Protein AF-A0A9D6JH44-F1 (afdb_monomer_lite)

Structure (mmCIF, N/CA/C/O backbone):
data_AF-A0A9D6JH44-F1
#
_entry.id   AF-A0A9D6JH44-F1
#
loop_
_atom_site.group_PDB
_atom_site.id
_atom_site.type_symbol
_atom_site.label_atom_id
_atom_site.label_alt_id
_atom_site.label_comp_id
_atom_site.label_asym_id
_atom_site.label_entity_id
_atom_site.label_seq_id
_atom_site.pdbx_PDB_ins_code
_atom_site.Cartn_x
_atom_site.Cartn_y
_atom_site.Cartn_z
_atom_site.occupancy
_atom_site.B_iso_or_equiv
_atom_site.auth_seq_id
_atom_site.auth_comp_id
_atom_site.auth_asym_id
_atom_site.auth_atom_id
_atom_site.pdbx_PDB_model_num
ATOM 1 N N . MET A 1 1 ? 51.627 12.107 -24.593 1.00 52.84 1 MET A N 1
ATOM 2 C CA . MET A 1 1 ? 51.454 10.660 -24.334 1.00 52.84 1 MET A CA 1
ATOM 3 C C . MET A 1 1 ? 50.067 10.432 -23.731 1.00 52.84 1 MET A C 1
ATOM 5 O O . MET A 1 1 ? 49.855 10.839 -22.597 1.00 52.84 1 MET A O 1
ATOM 9 N N . PRO A 1 2 ? 49.105 9.869 -24.483 1.00 60.72 2 PRO A N 1
ATOM 10 C CA . PRO A 1 2 ? 47.686 9.809 -24.094 1.00 60.72 2 PRO A CA 1
ATOM 11 C C . PRO A 1 2 ? 47.364 8.861 -22.922 1.00 60.72 2 PRO A C 1
ATOM 13 O O . PRO A 1 2 ? 46.242 8.860 -22.435 1.00 60.72 2 PRO A O 1
ATOM 16 N N . TRP A 1 3 ? 48.332 8.079 -22.437 1.00 60.78 3 TRP A N 1
ATOM 17 C CA . TRP A 1 3 ? 48.147 7.116 -21.345 1.00 60.78 3 TRP A CA 1
ATOM 18 C C . TRP A 1 3 ? 48.303 7.716 -19.934 1.00 60.78 3 TRP A C 1
ATOM 20 O O . TRP A 1 3 ? 47.929 7.073 -18.958 1.00 60.78 3 TRP A O 1
ATOM 30 N N . ALA A 1 4 ? 48.801 8.951 -19.801 1.00 68.25 4 ALA A N 1
ATOM 31 C CA . ALA A 1 4 ? 49.035 9.582 -18.496 1.00 68.25 4 ALA A CA 1
ATOM 32 C C . ALA A 1 4 ? 47.740 9.935 -17.730 1.00 68.25 4 ALA A C 1
ATOM 34 O O . ALA A 1 4 ? 47.765 10.079 -16.512 1.00 68.25 4 ALA A O 1
ATOM 35 N N . SER A 1 5 ? 46.602 10.045 -18.424 1.00 74.12 5 SER A N 1
ATOM 36 C CA . SER A 1 5 ? 45.285 10.324 -17.830 1.00 74.12 5 SER A CA 1
ATOM 37 C C . SER A 1 5 ? 44.467 9.067 -17.507 1.00 74.12 5 SER A C 1
ATOM 39 O O . SER A 1 5 ? 43.440 9.170 -16.840 1.00 74.12 5 SER A O 1
ATOM 41 N N . ALA A 1 6 ? 44.933 7.876 -17.904 1.00 74.62 6 ALA A N 1
ATOM 42 C CA . ALA A 1 6 ? 44.291 6.594 -17.601 1.00 74.62 6 ALA A CA 1
ATOM 43 C C . ALA A 1 6 ? 43.948 6.379 -16.107 1.00 74.62 6 ALA A C 1
ATOM 45 O O . ALA A 1 6 ? 42.815 5.982 -15.827 1.00 74.62 6 ALA A O 1
ATOM 46 N N . PRO A 1 7 ? 44.832 6.679 -15.127 1.00 81.88 7 PRO A N 1
ATOM 47 C CA . PRO A 1 7 ? 44.489 6.493 -13.715 1.00 81.88 7 PRO A CA 1
ATOM 48 C C . PRO A 1 7 ? 43.363 7.427 -13.246 1.00 81.88 7 PRO A C 1
ATOM 50 O O . PRO A 1 7 ? 42.557 7.029 -12.408 1.00 81.88 7 PRO A O 1
ATOM 53 N N . LEU A 1 8 ? 43.251 8.632 -13.817 1.00 83.00 8 LEU A N 1
ATOM 54 C CA . LEU A 1 8 ? 42.203 9.593 -13.463 1.00 83.00 8 LEU A CA 1
ATOM 55 C C . LEU A 1 8 ? 40.811 9.082 -13.871 1.00 83.00 8 LEU A C 1
ATOM 57 O O . LEU A 1 8 ? 39.862 9.189 -13.096 1.00 83.00 8 LEU A O 1
ATOM 61 N N . TYR A 1 9 ? 40.697 8.470 -15.056 1.00 86.19 9 TYR A N 1
ATOM 62 C CA . TYR A 1 9 ? 39.441 7.877 -15.529 1.00 86.19 9 TYR A CA 1
ATOM 63 C C . TYR A 1 9 ? 39.009 6.675 -14.683 1.00 86.19 9 TYR A C 1
ATOM 65 O O . TYR A 1 9 ? 37.829 6.555 -14.353 1.00 86.19 9 TYR A O 1
ATOM 73 N N . CYS A 1 10 ? 39.951 5.822 -14.268 1.00 87.44 10 CYS A N 1
ATOM 74 C CA . CYS A 1 10 ? 39.657 4.696 -13.378 1.00 87.44 10 CYS A CA 1
ATOM 75 C C . CYS A 1 10 ? 39.151 5.165 -12.006 1.00 87.44 10 CYS A C 1
ATOM 77 O O . CYS A 1 10 ? 38.191 4.601 -11.483 1.00 87.44 10 CYS A O 1
ATOM 79 N N . ILE A 1 11 ? 39.749 6.223 -11.447 1.00 89.56 11 ILE A N 1
ATOM 80 C CA . ILE A 1 11 ? 39.313 6.809 -10.171 1.00 89.56 11 ILE A CA 1
ATOM 81 C C . ILE A 1 11 ? 37.912 7.418 -10.304 1.00 89.56 11 ILE A C 1
ATOM 83 O O . ILE A 1 11 ? 37.064 7.182 -9.446 1.00 89.56 11 ILE A O 1
ATOM 87 N N . ALA A 1 12 ? 37.632 8.150 -11.386 1.00 88.19 12 ALA A N 1
ATOM 88 C CA . ALA A 1 12 ? 36.308 8.725 -11.627 1.00 88.19 12 ALA A CA 1
ATOM 89 C C . ALA A 1 12 ? 35.218 7.644 -11.786 1.00 88.19 12 ALA A C 1
ATOM 91 O O . ALA A 1 12 ? 34.116 7.779 -11.249 1.00 88.19 12 ALA A O 1
ATOM 92 N N . LEU A 1 13 ? 35.526 6.539 -12.471 1.00 88.25 13 LEU A N 1
ATOM 93 C CA . LEU A 1 13 ? 34.599 5.417 -12.644 1.00 88.25 13 LEU A CA 1
ATOM 94 C C . LEU A 1 13 ? 34.365 4.663 -11.321 1.00 88.25 13 LEU A C 1
ATOM 96 O O . LEU A 1 13 ? 33.228 4.337 -10.977 1.00 88.25 13 LEU A O 1
ATOM 100 N N . ALA A 1 14 ? 35.411 4.462 -10.516 1.00 91.62 14 ALA A N 1
ATOM 101 C CA . ALA A 1 14 ? 35.278 3.893 -9.174 1.00 91.62 14 ALA A CA 1
ATOM 102 C C . ALA A 1 14 ? 34.461 4.804 -8.236 1.00 91.62 14 ALA A C 1
ATOM 104 O O . ALA A 1 14 ? 33.605 4.328 -7.495 1.00 91.62 14 ALA A O 1
ATOM 105 N N . ALA A 1 15 ? 34.667 6.122 -8.298 1.00 91.00 15 ALA A N 1
ATOM 106 C CA . ALA A 1 15 ? 33.929 7.083 -7.481 1.00 91.00 15 ALA A CA 1
ATOM 107 C C . ALA A 1 15 ? 32.437 7.135 -7.849 1.00 91.00 15 ALA A C 1
ATOM 109 O O . ALA A 1 15 ? 31.584 7.134 -6.965 1.00 91.00 15 ALA A O 1
ATOM 110 N N . THR A 1 16 ? 32.110 7.134 -9.145 1.00 87.12 16 THR A N 1
ATOM 111 C CA . THR A 1 16 ? 30.713 7.148 -9.619 1.00 87.12 16 THR A CA 1
ATOM 112 C C . THR A 1 16 ? 29.979 5.844 -9.307 1.00 87.12 16 THR A C 1
ATOM 114 O O . THR A 1 16 ? 28.827 5.887 -8.881 1.00 87.12 16 THR A O 1
ATOM 117 N N . THR A 1 17 ? 30.640 4.689 -9.437 1.00 89.75 17 THR A N 1
ATOM 118 C CA . THR A 1 17 ? 30.056 3.387 -9.056 1.00 89.75 17 THR A CA 1
ATOM 119 C C . THR A 1 17 ? 29.858 3.261 -7.548 1.00 89.75 17 THR A C 1
ATOM 121 O O . THR A 1 17 ? 28.793 2.819 -7.117 1.00 89.75 17 THR A O 1
ATOM 124 N N . LEU A 1 18 ? 30.823 3.709 -6.738 1.00 90.50 18 LEU A N 1
ATOM 125 C CA . LEU A 1 18 ? 30.694 3.722 -5.281 1.00 90.50 18 LEU A CA 1
ATOM 126 C C . LEU A 1 18 ? 29.574 4.666 -4.825 1.00 90.50 18 LEU A C 1
ATOM 128 O O . LEU A 1 18 ? 28.768 4.279 -3.985 1.00 90.50 18 LEU A O 1
ATOM 132 N N . ALA A 1 19 ? 29.478 5.864 -5.411 1.00 86.31 19 ALA A N 1
ATOM 133 C CA . ALA A 1 19 ? 28.399 6.811 -5.131 1.00 86.31 19 ALA A CA 1
ATOM 134 C C . ALA A 1 19 ? 27.021 6.264 -5.544 1.00 86.31 19 ALA A C 1
ATOM 136 O O . ALA A 1 19 ? 26.056 6.389 -4.794 1.00 86.31 19 ALA A O 1
ATOM 137 N N . GLY A 1 20 ? 26.915 5.610 -6.705 1.00 82.50 20 GLY A N 1
ATOM 138 C CA . GLY A 1 20 ? 25.678 4.949 -7.132 1.00 82.50 20 GLY A CA 1
ATOM 139 C C . GLY A 1 20 ? 25.273 3.799 -6.201 1.00 82.50 20 GLY A C 1
ATOM 140 O O . GLY A 1 20 ? 24.099 3.669 -5.845 1.00 82.50 20 GLY A O 1
ATOM 141 N N . TYR A 1 21 ? 26.246 3.000 -5.753 1.00 84.94 21 TYR A N 1
ATOM 142 C CA . TYR A 1 21 ? 26.021 1.912 -4.802 1.00 84.94 21 TYR A CA 1
ATOM 143 C C . TYR A 1 21 ? 25.540 2.434 -3.445 1.00 84.94 21 TYR A C 1
ATOM 145 O O . TYR A 1 21 ? 24.547 1.933 -2.922 1.00 84.94 21 TYR A O 1
ATOM 153 N N . THR A 1 22 ? 26.183 3.466 -2.892 1.00 77.25 22 THR A N 1
ATOM 154 C CA . THR A 1 22 ? 25.782 4.042 -1.601 1.00 77.25 22 THR A CA 1
ATOM 155 C C . THR A 1 22 ? 24.408 4.697 -1.679 1.00 77.25 22 THR A C 1
ATOM 157 O O . THR A 1 22 ? 23.577 4.429 -0.817 1.00 77.25 22 THR A O 1
ATOM 160 N N . LEU A 1 23 ? 24.112 5.473 -2.725 1.00 74.56 23 LEU A N 1
ATOM 161 C CA . LEU A 1 23 ? 22.782 6.068 -2.913 1.00 74.56 23 LEU A CA 1
ATOM 162 C C . LEU A 1 23 ? 21.679 5.002 -2.966 1.00 74.56 23 LEU A C 1
ATOM 164 O O . LEU A 1 23 ? 20.645 5.159 -2.325 1.00 74.56 23 LEU A O 1
ATOM 168 N N . THR A 1 24 ? 21.926 3.888 -3.656 1.00 70.06 24 THR A N 1
ATOM 169 C CA . THR A 1 24 ? 20.965 2.776 -3.747 1.00 70.06 24 THR A CA 1
ATOM 170 C C . THR A 1 24 ? 20.823 2.033 -2.417 1.00 70.06 24 THR A C 1
ATOM 172 O O . THR A 1 24 ? 19.727 1.630 -2.036 1.00 70.06 24 THR A O 1
ATOM 175 N N . PHE A 1 25 ? 21.927 1.849 -1.689 1.00 66.44 25 PHE A N 1
ATOM 176 C CA . PHE A 1 25 ? 21.939 1.105 -0.431 1.00 66.44 25 PHE A CA 1
ATOM 177 C C . PHE A 1 25 ? 21.327 1.897 0.737 1.00 66.44 25 PHE A C 1
ATOM 179 O O . PHE A 1 25 ? 20.713 1.305 1.622 1.00 66.44 25 PHE A O 1
ATOM 186 N N . PHE A 1 26 ? 21.468 3.228 0.743 1.00 59.62 26 PHE A N 1
ATOM 187 C CA . PHE A 1 26 ? 21.006 4.104 1.828 1.00 59.62 26 PHE A CA 1
ATOM 188 C C . PHE A 1 26 ? 19.609 4.712 1.618 1.00 59.62 26 PHE A C 1
ATOM 190 O O . PHE A 1 26 ? 19.124 5.401 2.512 1.00 59.62 26 PHE A O 1
ATOM 197 N N . GLN A 1 27 ? 18.916 4.409 0.513 1.00 61.44 27 GLN A N 1
ATOM 198 C CA . GLN A 1 27 ? 17.519 4.811 0.286 1.00 61.44 27 GLN A CA 1
ATOM 199 C C . GLN A 1 27 ? 16.446 3.717 0.531 1.00 61.44 27 GLN A C 1
ATOM 201 O O . GLN A 1 27 ? 15.494 3.634 -0.245 1.00 61.44 27 GLN A O 1
ATOM 206 N N . PRO A 1 28 ? 16.479 2.876 1.588 1.00 60.81 28 PRO A N 1
ATOM 207 C CA . PRO A 1 28 ? 15.276 2.136 1.957 1.00 60.81 28 PRO A CA 1
ATOM 208 C C . PRO A 1 28 ? 14.190 3.127 2.394 1.00 60.81 28 PRO A C 1
ATOM 210 O O . PRO A 1 28 ? 14.327 3.772 3.429 1.00 60.81 28 PRO A O 1
ATOM 213 N N . ALA A 1 29 ? 13.081 3.225 1.660 1.00 60.91 29 ALA A N 1
ATOM 214 C CA . ALA A 1 29 ? 11.928 4.037 2.082 1.00 60.91 29 ALA A CA 1
ATOM 215 C C . ALA A 1 29 ? 11.379 3.668 3.479 1.00 60.91 29 ALA A C 1
ATOM 217 O O . ALA A 1 29 ? 10.694 4.470 4.100 1.00 60.91 29 ALA A O 1
ATOM 218 N N . SER A 1 30 ? 11.698 2.477 4.000 1.00 57.53 30 SER A N 1
ATOM 219 C CA . SER A 1 30 ? 11.379 2.070 5.374 1.00 57.53 30 SER A CA 1
ATOM 220 C C . SER A 1 30 ? 12.200 2.788 6.452 1.00 57.53 30 SER A C 1
ATOM 222 O O . SER A 1 30 ? 11.865 2.670 7.624 1.00 57.53 30 SER A O 1
ATOM 224 N N . HIS A 1 31 ? 13.291 3.470 6.085 1.00 58.09 31 HIS A N 1
ATOM 225 C CA . HIS A 1 31 ? 14.076 4.325 6.984 1.00 58.09 31 HIS A CA 1
ATOM 226 C C . HIS A 1 31 ? 13.632 5.790 6.945 1.00 58.09 31 HIS A C 1
ATOM 228 O O . HIS A 1 31 ? 14.224 6.617 7.639 1.00 58.09 31 HIS A O 1
ATOM 234 N N . ASP A 1 32 ? 12.618 6.131 6.143 1.00 65.94 32 ASP A N 1
ATOM 235 C CA . ASP A 1 32 ? 12.003 7.447 6.238 1.00 65.94 32 ASP A CA 1
ATOM 236 C C . ASP A 1 32 ? 11.419 7.610 7.646 1.00 65.94 32 ASP A C 1
ATOM 238 O O . ASP A 1 32 ? 10.643 6.780 8.116 1.00 65.94 32 ASP A O 1
ATOM 242 N N . SER A 1 33 ? 11.794 8.692 8.326 1.00 63.97 33 SER A N 1
ATOM 243 C CA . SER A 1 33 ? 11.267 9.040 9.648 1.00 63.97 33 SER A CA 1
ATOM 244 C C . SER A 1 33 ? 9.735 9.111 9.689 1.00 63.97 33 SER A C 1
ATOM 246 O O . SER A 1 33 ? 9.139 8.907 10.746 1.00 63.97 33 SER A O 1
ATOM 248 N N . LEU A 1 34 ? 9.096 9.363 8.541 1.00 76.81 34 LEU A N 1
ATOM 249 C CA . LEU A 1 34 ? 7.643 9.411 8.386 1.00 76.81 34 LEU A CA 1
ATOM 250 C C . LEU A 1 34 ? 7.029 8.055 8.004 1.00 76.81 34 LEU A C 1
ATOM 252 O O . LEU A 1 34 ? 5.822 7.977 7.765 1.00 76.81 34 LEU A O 1
ATOM 256 N N . HIS A 1 35 ? 7.818 6.979 7.931 1.00 82.50 35 HIS A N 1
ATOM 257 C CA . HIS A 1 35 ? 7.310 5.678 7.523 1.00 82.50 35 HIS A CA 1
ATOM 258 C C . HIS A 1 35 ? 6.329 5.108 8.560 1.00 82.50 35 HIS A C 1
ATOM 260 O O . HIS A 1 35 ? 6.622 5.042 9.758 1.00 82.50 35 HIS A O 1
ATOM 266 N N . PHE A 1 36 ? 5.166 4.631 8.102 1.00 84.81 36 PHE A N 1
ATOM 267 C CA . PHE A 1 36 ? 4.099 4.136 8.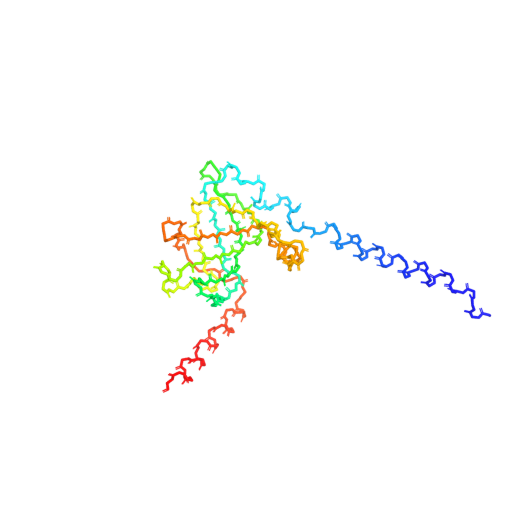990 1.00 84.81 36 PHE A CA 1
ATOM 268 C C . PHE A 1 36 ? 4.534 2.962 9.886 1.00 84.81 36 PHE A C 1
ATOM 270 O O . PHE A 1 36 ? 3.919 2.712 10.924 1.00 84.81 36 PHE A O 1
ATOM 277 N N . SER A 1 37 ? 5.610 2.250 9.523 1.00 83.00 37 SER A N 1
ATOM 278 C CA . SER A 1 37 ? 6.124 1.116 10.302 1.00 83.00 37 SER A CA 1
ATOM 279 C C . SER A 1 37 ? 6.542 1.482 11.727 1.00 83.00 37 SER A C 1
ATOM 281 O O . SER A 1 37 ? 6.547 0.616 12.596 1.00 83.00 37 SER A O 1
ATOM 283 N N . HIS A 1 38 ? 6.883 2.746 11.986 1.00 82.94 38 HIS A N 1
ATOM 284 C CA . HIS A 1 38 ? 7.270 3.207 13.321 1.00 82.94 38 HIS A CA 1
ATOM 285 C C . HIS A 1 38 ? 6.086 3.333 14.291 1.00 82.94 38 HIS A C 1
ATOM 287 O O . HIS A 1 38 ? 6.294 3.457 15.493 1.00 82.94 38 HIS A O 1
ATOM 293 N N . GLN A 1 39 ? 4.850 3.293 13.787 1.00 80.69 39 GLN A N 1
ATOM 294 C CA . GLN A 1 39 ? 3.629 3.506 14.573 1.00 80.69 39 GLN A CA 1
ATOM 295 C C . GLN A 1 39 ? 2.772 2.234 14.710 1.00 80.69 39 GLN A C 1
ATOM 297 O O . GLN A 1 39 ? 1.676 2.290 15.261 1.00 80.69 39 GLN A O 1
ATOM 302 N N . LEU A 1 40 ? 3.255 1.078 14.238 1.00 80.25 40 LEU A N 1
ATOM 303 C CA . LEU A 1 40 ? 2.458 -0.155 14.123 1.00 80.25 40 LEU A CA 1
ATOM 304 C C . LEU A 1 40 ? 1.902 -0.678 15.450 1.00 80.25 40 LEU A C 1
ATOM 306 O O . LEU A 1 40 ? 0.798 -1.211 15.475 1.00 80.25 40 LEU A O 1
ATOM 310 N N . GLU A 1 41 ? 2.650 -0.532 16.543 1.00 76.62 41 GLU A N 1
ATOM 311 C CA . GLU A 1 41 ? 2.250 -1.067 17.853 1.00 76.62 41 GLU A CA 1
ATOM 312 C C . GLU A 1 41 ? 1.150 -0.242 18.532 1.00 76.62 41 GLU A C 1
ATOM 314 O O . GLU A 1 41 ? 0.446 -0.742 19.405 1.00 76.62 41 GLU A O 1
ATOM 319 N N . THR A 1 42 ? 0.994 1.022 18.137 1.00 80.06 42 THR A N 1
ATOM 320 C CA . THR A 1 42 ? 0.099 1.982 18.805 1.00 80.06 42 THR A CA 1
ATOM 321 C C . THR A 1 42 ? -1.033 2.475 17.907 1.00 80.06 42 THR A C 1
ATOM 323 O O . THR A 1 42 ? -1.990 3.074 18.393 1.00 80.06 42 THR A O 1
ATOM 326 N N . ALA A 1 43 ? -0.951 2.225 16.598 1.00 87.00 43 ALA A N 1
ATOM 327 C CA . ALA A 1 43 ? -1.964 2.634 15.642 1.00 87.00 43 ALA A CA 1
ATOM 328 C C . ALA A 1 43 ? -3.120 1.628 15.553 1.00 87.00 43 ALA A C 1
ATOM 330 O O . ALA A 1 43 ? -2.931 0.448 15.251 1.00 87.00 43 ALA A O 1
ATOM 331 N N . ASN A 1 44 ? -4.343 2.130 15.736 1.00 88.81 44 ASN A N 1
ATOM 332 C CA . ASN A 1 44 ? -5.572 1.338 15.628 1.00 88.81 44 ASN A CA 1
ATOM 333 C C . ASN A 1 44 ? -6.213 1.424 14.236 1.00 88.81 44 ASN A C 1
ATOM 335 O O . ASN A 1 44 ? -6.917 0.504 13.833 1.00 88.81 44 ASN A O 1
ATOM 339 N N . TYR A 1 45 ? -6.004 2.535 13.522 1.00 94.69 45 TYR A N 1
ATOM 340 C CA . TYR A 1 45 ? -6.569 2.763 12.192 1.00 94.69 45 TYR A CA 1
ATOM 341 C C . TYR A 1 45 ? -5.516 3.299 11.230 1.00 94.69 45 TYR A C 1
ATOM 343 O O . TYR A 1 45 ? -4.632 4.057 11.628 1.00 94.69 45 TYR A O 1
ATOM 351 N N . TYR A 1 46 ? -5.661 2.953 9.958 1.00 96.44 46 TYR A N 1
ATOM 352 C CA . TYR A 1 46 ? -4.740 3.301 8.885 1.00 96.44 46 TYR A CA 1
ATOM 353 C C . TYR A 1 46 ? -5.533 3.910 7.736 1.00 96.44 46 TYR A C 1
ATOM 355 O O . TYR A 1 46 ? -6.444 3.273 7.210 1.00 96.44 46 TYR A O 1
ATOM 363 N N . ARG A 1 47 ? -5.198 5.139 7.350 1.00 97.19 47 ARG A N 1
ATOM 364 C CA . ARG A 1 47 ? -5.752 5.806 6.174 1.00 97.19 47 ARG A CA 1
ATOM 365 C C . ARG A 1 47 ? -4.875 5.482 4.974 1.00 97.19 47 ARG A C 1
ATOM 367 O O . ARG A 1 47 ? -3.678 5.769 4.977 1.00 97.19 47 ARG A O 1
ATOM 374 N N . LEU A 1 48 ? -5.481 4.880 3.963 1.00 97.56 48 LEU A N 1
ATOM 375 C CA . LEU A 1 48 ? -4.834 4.384 2.761 1.00 97.56 48 LEU A CA 1
ATOM 376 C C . LEU A 1 48 ? -5.403 5.101 1.540 1.00 97.56 48 LEU A C 1
ATOM 378 O O . LEU A 1 48 ? -6.612 5.295 1.467 1.00 97.56 48 LEU A O 1
ATOM 382 N N . VAL A 1 49 ? -4.560 5.427 0.565 1.00 97.88 49 VAL A N 1
ATOM 383 C CA . VAL A 1 49 ? -4.996 5.941 -0.744 1.00 97.88 49 VAL A CA 1
ATOM 384 C C . VAL A 1 49 ? -4.506 5.006 -1.840 1.00 97.88 49 VAL A C 1
ATOM 386 O O . VAL A 1 49 ? -3.296 4.765 -1.939 1.00 97.88 49 VAL A O 1
ATOM 389 N N . ILE A 1 50 ? -5.424 4.473 -2.650 1.00 97.75 50 ILE A N 1
ATOM 390 C CA . ILE A 1 50 ? -5.106 3.528 -3.730 1.00 97.75 50 ILE A CA 1
ATOM 391 C C . ILE A 1 50 ? -4.237 4.202 -4.801 1.00 97.75 50 ILE A C 1
ATOM 393 O O . ILE A 1 50 ? 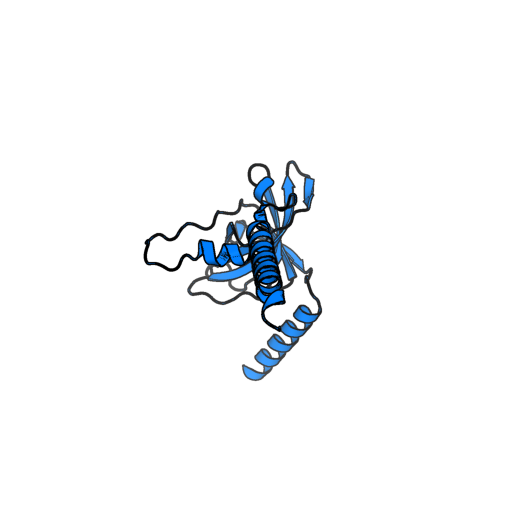-4.605 5.226 -5.375 1.00 97.75 50 ILE A O 1
ATOM 397 N N . GLN A 1 51 ? -3.082 3.596 -5.088 1.00 95.88 51 GLN A N 1
ATOM 398 C CA . GLN A 1 51 ? -2.049 4.135 -5.983 1.00 95.88 51 GLN A CA 1
ATOM 399 C C . GLN A 1 51 ? -2.091 3.546 -7.395 1.00 95.88 51 GLN A C 1
ATOM 401 O O . GLN A 1 51 ? -1.478 4.093 -8.308 1.00 95.88 51 GLN A O 1
ATOM 406 N N . GLU A 1 52 ? -2.783 2.428 -7.599 1.00 93.44 52 GLU A N 1
ATOM 407 C CA . GLU A 1 52 ? -2.918 1.817 -8.920 1.00 93.44 52 GLU A CA 1
ATOM 408 C C . GLU A 1 52 ? -4.260 1.103 -9.079 1.00 93.44 52 GLU A C 1
ATOM 410 O O . GLU A 1 52 ? -4.888 0.692 -8.102 1.00 93.44 52 GLU A O 1
ATOM 415 N N . ALA A 1 53 ? -4.696 0.945 -10.330 1.00 92.06 53 ALA A N 1
ATOM 416 C CA . ALA A 1 53 ? -5.875 0.150 -10.637 1.00 92.06 53 ALA A CA 1
ATOM 417 C C . ALA A 1 53 ? -5.681 -1.301 -10.137 1.00 92.06 53 ALA A C 1
ATOM 419 O O . ALA A 1 53 ? -4.614 -1.887 -10.375 1.00 92.06 53 ALA A O 1
ATOM 420 N N . PRO A 1 54 ? -6.679 -1.893 -9.459 1.00 93.44 54 PRO A N 1
ATOM 421 C CA . PRO A 1 54 ? -6.603 -3.268 -8.988 1.00 93.44 54 PRO A CA 1
ATOM 422 C C . PRO A 1 54 ? -6.365 -4.253 -10.124 1.00 93.44 54 PRO A C 1
ATOM 424 O O . PRO A 1 54 ? -6.998 -4.192 -11.174 1.00 93.44 54 PRO A O 1
ATOM 427 N N . ARG A 1 55 ? -5.459 -5.198 -9.891 1.00 93.50 55 ARG A N 1
ATOM 428 C CA . ARG A 1 55 ? -5.188 -6.305 -10.804 1.00 93.50 55 ARG A CA 1
ATOM 429 C C . ARG A 1 55 ? -5.924 -7.550 -10.346 1.00 93.50 55 ARG A C 1
ATOM 431 O O . ARG A 1 55 ? -5.938 -7.869 -9.154 1.00 93.50 55 ARG A O 1
ATOM 438 N N . GLU A 1 56 ? -6.473 -8.280 -11.305 1.00 93.19 56 GLU A N 1
ATOM 439 C CA . GLU A 1 56 ? -7.075 -9.583 -11.057 1.00 93.19 56 GLU A CA 1
ATOM 440 C C . GLU A 1 56 ? -6.011 -10.612 -10.672 1.00 93.19 56 GLU A C 1
ATOM 442 O O . GLU A 1 56 ? -4.980 -10.769 -11.330 1.00 93.19 56 GLU A O 1
ATOM 447 N N . GLY A 1 57 ? -6.259 -11.298 -9.561 1.00 91.50 57 GLY A N 1
ATOM 448 C CA . GLY A 1 57 ? -5.502 -12.462 -9.129 1.00 91.50 57 GLY A CA 1
ATOM 449 C C . GLY A 1 57 ? -6.324 -13.738 -9.296 1.00 91.50 57 GLY A C 1
ATOM 450 O O . GLY A 1 57 ? -7.389 -13.759 -9.892 1.00 91.50 57 GLY A O 1
ATOM 451 N N . LYS A 1 58 ? -5.854 -14.851 -8.724 1.00 91.12 58 LYS A N 1
ATOM 452 C CA . LYS A 1 58 ? -6.601 -16.122 -8.806 1.00 91.12 58 LYS A CA 1
ATOM 453 C C . LYS A 1 58 ? -7.855 -16.154 -7.925 1.00 91.12 58 LYS A C 1
ATOM 455 O O . LYS A 1 58 ? -8.803 -16.860 -8.240 1.00 91.12 58 LYS A O 1
ATOM 460 N N . LYS A 1 59 ? -7.820 -15.480 -6.771 1.00 94.25 59 LYS A N 1
ATOM 461 C CA . LYS A 1 59 ? -8.878 -15.527 -5.735 1.00 94.25 59 LYS A CA 1
ATOM 462 C C . LYS A 1 59 ? -9.164 -14.168 -5.090 1.00 94.25 59 LYS A C 1
ATOM 464 O O . LYS A 1 59 ? -9.978 -14.073 -4.172 1.00 94.25 59 LYS A O 1
ATOM 469 N N . SER A 1 60 ? -8.438 -13.141 -5.507 1.00 95.56 60 SER A N 1
ATOM 470 C CA . SER A 1 60 ? -8.446 -11.830 -4.877 1.00 95.56 60 SER A CA 1
ATOM 471 C C . SER A 1 60 ? -7.979 -10.780 -5.865 1.00 95.56 60 SER A C 1
ATOM 473 O O . SER A 1 60 ? -7.056 -11.040 -6.642 1.00 95.56 60 SER A O 1
ATOM 475 N N . TRP A 1 61 ? -8.525 -9.581 -5.749 1.00 96.38 61 TRP A N 1
ATOM 476 C CA . TRP A 1 61 ? -7.947 -8.390 -6.347 1.00 96.38 61 TRP A CA 1
ATOM 477 C C . TRP A 1 61 ? -6.690 -7.990 -5.587 1.00 96.38 61 TRP A C 1
ATOM 479 O O . TRP A 1 61 ? -6.617 -8.129 -4.362 1.00 96.38 61 TRP A O 1
ATOM 489 N N . LYS A 1 62 ? -5.703 -7.484 -6.316 1.00 96.31 62 LYS A N 1
ATOM 490 C CA . LYS A 1 62 ? -4.428 -7.031 -5.771 1.00 96.31 62 LYS A CA 1
ATOM 491 C C . LYS A 1 62 ? -4.168 -5.598 -6.196 1.00 96.31 62 LYS A C 1
ATOM 493 O O . LYS A 1 62 ? -4.200 -5.301 -7.385 1.00 96.31 62 LYS A O 1
ATOM 498 N N . THR A 1 63 ? -3.860 -4.727 -5.247 1.00 96.69 63 THR A N 1
ATOM 499 C CA . THR A 1 63 ? -3.484 -3.337 -5.539 1.00 96.69 63 THR A CA 1
ATOM 500 C C . THR A 1 63 ? -2.457 -2.827 -4.533 1.00 96.69 63 THR A C 1
ATOM 502 O O . THR A 1 63 ? -2.220 -3.460 -3.503 1.00 96.69 63 THR A O 1
ATOM 505 N N . LYS A 1 64 ? -1.834 -1.690 -4.829 1.00 96.88 64 LYS A N 1
ATOM 506 C CA . LYS A 1 64 ? -0.977 -0.954 -3.903 1.00 96.88 64 LYS A CA 1
ATOM 507 C C . LYS A 1 64 ? -1.693 0.289 -3.408 1.00 96.88 64 LYS A C 1
ATOM 509 O O . LYS A 1 64 ? -2.397 0.963 -4.159 1.00 96.88 64 LYS A O 1
ATOM 514 N N . ALA A 1 65 ? -1.440 0.625 -2.155 1.00 97.25 65 ALA A N 1
ATOM 515 C CA . ALA A 1 65 ? -1.890 1.865 -1.552 1.00 97.25 65 ALA A CA 1
ATOM 516 C C . ALA A 1 65 ? -0.743 2.539 -0.804 1.00 97.25 65 ALA A C 1
ATOM 518 O O . ALA A 1 65 ? 0.220 1.880 -0.413 1.00 97.25 65 ALA A O 1
ATOM 519 N N . THR A 1 66 ? -0.870 3.840 -0.584 1.00 96.62 66 THR A N 1
ATOM 520 C CA . THR A 1 66 ? 0.012 4.586 0.317 1.00 96.62 66 THR A CA 1
ATOM 521 C C . THR A 1 66 ? -0.695 4.780 1.646 1.00 96.62 66 THR A C 1
ATOM 523 O O . THR A 1 66 ? -1.845 5.216 1.659 1.00 96.62 66 THR A O 1
ATOM 526 N N . VAL A 1 67 ? -0.014 4.479 2.752 1.00 96.50 67 VAL A N 1
ATOM 527 C CA . VAL A 1 67 ? -0.479 4.808 4.103 1.00 96.50 67 VAL A CA 1
ATOM 528 C C . VAL A 1 67 ? -0.212 6.289 4.355 1.00 96.50 67 VAL A C 1
ATOM 530 O O . VAL A 1 67 ? 0.911 6.663 4.681 1.00 96.50 67 VAL A O 1
ATOM 533 N N . THR A 1 68 ? -1.225 7.137 4.184 1.00 95.88 68 THR A N 1
ATOM 534 C CA . THR A 1 68 ? -1.068 8.595 4.331 1.00 95.88 68 THR A CA 1
ATOM 535 C C . THR A 1 68 ? -1.151 9.040 5.782 1.00 95.88 68 THR A C 1
ATOM 537 O O . THR A 1 68 ? -0.576 10.049 6.151 1.00 95.88 68 THR A O 1
ATOM 540 N N . ALA A 1 69 ? -1.891 8.311 6.617 1.00 94.75 69 ALA A N 1
ATOM 541 C CA . ALA A 1 69 ? -1.990 8.632 8.032 1.00 94.75 69 ALA A CA 1
ATOM 542 C C . ALA A 1 69 ? -2.311 7.395 8.867 1.00 94.75 69 ALA A C 1
ATOM 544 O O . ALA A 1 69 ? -2.964 6.455 8.407 1.00 94.75 69 ALA A O 1
ATOM 545 N N . VAL A 1 70 ? -1.915 7.436 10.132 1.00 95.44 70 VAL A N 1
ATOM 546 C CA . VAL A 1 70 ? -2.253 6.433 11.142 1.00 95.44 70 VAL A CA 1
ATOM 547 C C . VAL A 1 70 ? -2.936 7.099 12.327 1.00 95.44 70 VAL A C 1
ATOM 549 O O . VAL A 1 70 ? -2.610 8.227 12.694 1.00 95.44 70 VAL A O 1
ATOM 552 N N . LYS A 1 71 ? -3.903 6.418 12.938 1.00 93.81 71 LYS A N 1
ATOM 553 C CA . LYS A 1 71 ? -4.607 6.916 14.119 1.00 93.81 71 LYS A CA 1
ATOM 554 C C . LYS A 1 71 ? -4.003 6.307 15.374 1.00 93.81 71 LYS A C 1
ATOM 556 O O . LYS A 1 71 ? -4.222 5.127 15.644 1.00 93.81 71 LYS A O 1
ATOM 561 N N . ASN A 1 72 ? -3.298 7.128 16.143 1.00 89.69 72 ASN A N 1
ATOM 562 C CA . ASN A 1 72 ? -2.678 6.770 17.416 1.00 89.69 72 ASN A CA 1
ATOM 563 C C . ASN A 1 72 ? -3.311 7.612 18.536 1.00 89.69 72 ASN A C 1
ATOM 565 O O . ASN A 1 72 ? -3.403 8.837 18.421 1.00 89.69 72 ASN A O 1
ATOM 569 N N . ASN A 1 73 ? -3.805 6.967 19.598 1.00 86.88 73 ASN A N 1
ATOM 570 C CA . ASN A 1 73 ? -4.432 7.632 20.751 1.00 86.88 73 ASN A CA 1
ATOM 571 C C . ASN A 1 73 ? -5.504 8.676 20.367 1.00 86.88 73 ASN A C 1
ATOM 573 O O . ASN A 1 73 ? -5.584 9.767 20.931 1.00 86.88 73 ASN A O 1
ATOM 577 N N . GLY A 1 74 ? -6.319 8.357 19.357 1.00 87.75 74 GLY A N 1
ATOM 578 C CA . GLY A 1 74 ? -7.406 9.218 18.882 1.00 87.75 74 GLY A CA 1
ATOM 579 C C . GLY A 1 74 ? -6.995 10.331 17.910 1.00 87.75 74 GLY A C 1
ATOM 580 O O . GLY A 1 74 ? -7.882 10.923 17.295 1.00 87.75 74 GLY A O 1
ATOM 581 N N . LYS A 1 75 ? -5.696 10.579 17.708 1.00 92.31 75 LYS A N 1
ATOM 582 C CA . LYS A 1 75 ? -5.178 11.589 16.774 1.00 92.31 75 LYS A CA 1
ATOM 583 C C . LYS A 1 75 ? -4.667 10.940 15.494 1.00 92.31 75 LYS A C 1
ATOM 585 O O . LYS A 1 75 ? -4.037 9.887 15.538 1.00 92.31 75 LYS A O 1
ATOM 590 N N . TRP A 1 76 ? -4.936 11.583 14.363 1.00 93.56 76 TRP A N 1
ATOM 591 C CA . TRP A 1 76 ? -4.322 11.221 13.090 1.00 93.56 76 TRP A CA 1
ATOM 592 C C . TRP A 1 76 ? -2.918 11.814 13.017 1.00 93.56 76 TRP A C 1
ATOM 594 O O . TRP A 1 76 ? -2.724 12.996 13.298 1.00 93.56 76 TRP A O 1
ATOM 604 N N . ILE A 1 77 ? -1.952 10.969 12.682 1.00 93.31 77 ILE A N 1
ATOM 605 C CA . ILE A 1 77 ? -0.553 11.318 12.469 1.00 93.31 77 ILE A CA 1
ATOM 606 C C . ILE A 1 77 ? -0.258 11.013 11.007 1.00 93.31 77 ILE A C 1
ATOM 608 O O . ILE A 1 77 ? -0.462 9.881 10.568 1.00 93.31 77 ILE A O 1
ATOM 612 N N . GLU A 1 78 ? 0.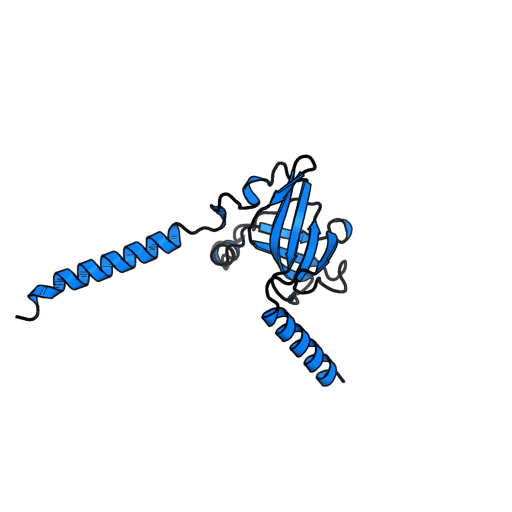193 12.020 10.267 1.00 93.44 78 GLU A N 1
ATOM 613 C CA . GLU A 1 78 ? 0.589 11.863 8.869 1.00 93.44 78 GLU A CA 1
ATOM 614 C C . GLU A 1 78 ? 1.799 10.931 8.761 1.00 93.44 78 GLU A C 1
ATOM 616 O O . GLU A 1 78 ? 2.759 11.024 9.531 1.00 93.44 78 GLU A O 1
ATOM 621 N N . THR A 1 79 ? 1.733 10.021 7.800 1.00 92.38 79 THR A N 1
ATOM 622 C CA . THR A 1 79 ? 2.762 9.024 7.517 1.00 92.38 79 THR A CA 1
ATOM 623 C C . THR A 1 79 ? 2.910 8.846 6.015 1.00 92.38 79 THR A C 1
ATOM 625 O O . THR A 1 79 ? 2.101 9.315 5.219 1.00 92.38 79 THR A O 1
ATOM 628 N N . SER A 1 80 ? 3.939 8.117 5.615 1.00 90.44 80 SER A N 1
ATOM 629 C CA . SER A 1 80 ? 4.115 7.668 4.243 1.00 90.44 80 SER A CA 1
ATOM 630 C C . SER A 1 80 ? 4.526 6.200 4.219 1.00 90.44 80 SER A C 1
ATOM 632 O O . SER A 1 80 ? 4.974 5.640 5.220 1.00 90.44 80 SER A O 1
ATOM 634 N N . GLY A 1 81 ? 4.365 5.557 3.070 1.00 92.25 81 GLY A N 1
ATOM 635 C CA . GLY A 1 81 ? 4.828 4.194 2.833 1.00 92.25 81 GLY A CA 1
ATOM 636 C C . GLY A 1 81 ? 3.841 3.382 2.013 1.00 92.25 81 GLY A C 1
ATOM 637 O O . GLY A 1 81 ? 2.623 3.495 2.169 1.00 92.25 81 GLY A O 1
ATOM 638 N N . LEU A 1 82 ? 4.383 2.563 1.115 1.00 95.19 82 LEU A N 1
ATOM 639 C CA . LEU A 1 82 ? 3.588 1.715 0.243 1.00 95.19 82 LEU A CA 1
ATOM 640 C C . LEU A 1 82 ? 3.234 0.406 0.942 1.00 95.19 82 LEU A C 1
ATOM 642 O O . LEU A 1 82 ? 4.065 -0.241 1.584 1.00 95.19 82 LEU A O 1
ATOM 646 N N . ILE A 1 83 ? 1.996 -0.019 0.739 1.00 96.25 83 ILE A N 1
ATOM 647 C CA . ILE A 1 83 ? 1.472 -1.274 1.251 1.00 96.25 83 ILE A CA 1
ATOM 648 C C . ILE A 1 83 ? 0.739 -2.038 0.155 1.00 96.25 83 ILE A C 1
ATOM 650 O O . ILE A 1 83 ? 0.082 -1.459 -0.713 1.00 96.25 83 ILE A O 1
ATOM 654 N N . LEU A 1 84 ? 0.866 -3.362 0.196 1.00 97.06 84 LEU A N 1
ATOM 655 C CA . LEU A 1 84 ? 0.176 -4.258 -0.719 1.00 97.06 84 LEU A CA 1
ATOM 656 C C . LEU A 1 84 ? -1.175 -4.676 -0.149 1.00 97.06 84 LEU A C 1
ATOM 658 O O . LEU A 1 84 ? -1.246 -5.158 0.976 1.00 97.06 84 LEU A O 1
ATOM 662 N N . LEU A 1 85 ? -2.240 -4.543 -0.925 1.00 97.38 85 LEU A N 1
ATOM 663 C CA . LEU A 1 85 ? -3.591 -4.898 -0.508 1.00 97.38 85 LEU A CA 1
ATOM 664 C C . LEU A 1 85 ? -4.099 -6.094 -1.307 1.00 97.38 85 LEU A C 1
ATOM 666 O O . LEU A 1 85 ? -3.945 -6.149 -2.531 1.00 97.38 85 LEU A O 1
ATOM 670 N N . TYR A 1 86 ? -4.746 -7.017 -0.605 1.00 97.06 86 TYR A N 1
ATOM 671 C CA . TYR A 1 86 ? -5.455 -8.153 -1.174 1.00 97.06 86 TYR A CA 1
ATOM 672 C C . TYR A 1 86 ? -6.923 -8.114 -0.742 1.00 97.06 86 TYR A C 1
ATOM 674 O O . TYR A 1 86 ? -7.213 -8.153 0.455 1.00 97.06 86 TYR A O 1
ATOM 682 N N . PHE A 1 87 ? -7.829 -8.086 -1.722 1.00 96.69 87 PHE A N 1
ATOM 683 C CA . PHE A 1 87 ? -9.284 -8.090 -1.535 1.00 96.69 87 PHE A CA 1
ATOM 684 C C . PHE A 1 87 ? -9.872 -9.399 -2.083 1.00 96.69 87 PHE A C 1
ATOM 686 O O . PHE A 1 87 ? -9.906 -9.579 -3.303 1.00 96.69 87 PHE A O 1
ATOM 693 N N . PRO A 1 88 ? -10.290 -10.351 -1.234 1.00 96.19 88 PRO A N 1
ATOM 694 C CA . PRO A 1 88 ? -10.828 -11.633 -1.682 1.00 96.19 88 PRO A CA 1
ATOM 695 C C . PRO A 1 88 ? -12.121 -11.486 -2.496 1.00 96.19 88 PRO A C 1
ATOM 697 O O . PRO A 1 88 ? -13.025 -10.764 -2.091 1.00 96.19 88 PRO A O 1
ATOM 700 N N . TYR A 1 89 ? -12.262 -12.235 -3.596 1.00 95.19 89 TYR A N 1
ATOM 701 C CA . TYR A 1 89 ? -13.435 -12.141 -4.487 1.00 95.19 89 TYR A CA 1
ATOM 702 C C . TYR A 1 89 ? -14.768 -12.488 -3.820 1.00 95.19 89 TYR A C 1
ATOM 704 O O . TYR A 1 89 ? -15.808 -11.971 -4.209 1.00 95.19 89 TYR A O 1
ATOM 712 N N . HIS A 1 90 ? -14.739 -13.363 -2.815 1.00 93.44 90 HIS A N 1
ATOM 713 C CA . HIS A 1 90 ? -15.940 -13.764 -2.086 1.00 93.44 90 HIS A CA 1
ATOM 714 C C . HIS A 1 90 ? -16.450 -12.683 -1.120 1.00 93.44 90 HIS A C 1
ATOM 716 O O . HIS A 1 90 ? -17.609 -12.739 -0.727 1.00 93.44 90 HIS A O 1
ATOM 722 N N . GLU A 1 91 ? -15.611 -11.706 -0.759 1.00 94.06 91 GLU A N 1
ATOM 723 C CA . GLU A 1 91 ? -15.984 -10.580 0.111 1.00 94.06 91 GLU A CA 1
ATOM 724 C C . GLU A 1 91 ? -16.117 -9.263 -0.665 1.00 94.06 91 GLU A C 1
ATOM 726 O O . GLU A 1 91 ? -16.914 -8.402 -0.303 1.00 94.06 91 GLU A O 1
ATOM 731 N N . PHE A 1 92 ? -15.359 -9.112 -1.752 1.00 92.69 92 PHE A N 1
ATOM 732 C CA . PHE A 1 92 ? -15.305 -7.902 -2.565 1.00 92.69 92 PHE A CA 1
ATOM 733 C C . PHE A 1 92 ? -15.617 -8.239 -4.021 1.00 92.69 92 PHE A C 1
ATOM 735 O O . PHE A 1 92 ? -14.732 -8.615 -4.798 1.00 92.69 92 PHE A O 1
ATOM 742 N N . GLN A 1 93 ? -16.889 -8.079 -4.395 1.00 87.69 93 GLN A N 1
ATOM 743 C CA . GLN A 1 93 ? -17.323 -8.236 -5.787 1.00 87.69 93 GLN A CA 1
ATOM 744 C C . GLN A 1 93 ? -16.671 -7.194 -6.701 1.00 87.69 93 GLN A C 1
ATOM 746 O O . GLN A 1 93 ? -16.313 -7.506 -7.833 1.00 87.69 93 GLN A O 1
ATOM 751 N N . GLN A 1 94 ? -16.478 -5.976 -6.190 1.00 89.19 94 GLN A N 1
ATOM 752 C CA . GLN A 1 94 ? -15.773 -4.898 -6.871 1.00 89.19 94 GLN A CA 1
ATOM 753 C C . GLN A 1 94 ? -14.607 -4.423 -5.997 1.00 89.19 94 GLN A C 1
ATOM 755 O O . GLN A 1 94 ? -14.790 -4.240 -4.788 1.00 89.19 94 GLN A O 1
ATOM 760 N N . PRO A 1 95 ? -13.405 -4.257 -6.567 1.00 90.38 95 PRO A N 1
ATOM 761 C CA . PRO A 1 95 ? -12.271 -3.723 -5.834 1.00 90.38 95 PRO A CA 1
ATOM 762 C C . PRO A 1 95 ? -12.345 -2.191 -5.734 1.00 90.38 95 PRO A C 1
ATOM 764 O O . PRO A 1 95 ? -13.058 -1.558 -6.515 1.00 90.38 95 PRO A O 1
ATOM 767 N N . PRO A 1 96 ? -11.583 -1.574 -4.816 1.00 94.31 96 PRO A N 1
ATOM 768 C CA . PRO A 1 96 ? -11.496 -0.120 -4.745 1.00 94.31 96 PRO A CA 1
ATOM 769 C C . PRO A 1 96 ? -10.816 0.452 -5.993 1.00 94.31 96 PRO A C 1
ATOM 771 O O . PRO A 1 96 ? -9.864 -0.121 -6.521 1.00 94.31 96 PRO A O 1
ATOM 774 N N . SER A 1 97 ? -11.282 1.603 -6.449 1.00 94.94 97 SER A N 1
ATOM 775 C CA . SER A 1 97 ? -10.752 2.294 -7.621 1.00 94.94 97 SER A CA 1
ATOM 776 C C . SER A 1 97 ? -9.481 3.075 -7.299 1.00 94.94 97 SER A C 1
ATOM 778 O O . SER A 1 97 ? -9.150 3.338 -6.142 1.00 94.94 97 SER A O 1
ATOM 780 N N . TYR A 1 98 ? -8.748 3.470 -8.340 1.00 95.94 98 TYR A N 1
ATOM 781 C CA . TYR A 1 98 ? -7.631 4.398 -8.178 1.00 95.94 98 TYR A CA 1
ATOM 782 C C . TYR A 1 98 ? -8.093 5.683 -7.474 1.00 95.94 98 TYR A C 1
ATOM 784 O O . TYR A 1 98 ? -9.185 6.190 -7.733 1.00 95.94 98 TYR A O 1
ATOM 792 N N . GLY A 1 99 ? -7.275 6.172 -6.541 1.00 96.81 99 GLY A N 1
ATOM 793 C CA . GLY A 1 99 ? -7.612 7.327 -5.717 1.00 96.81 99 GLY A CA 1
ATOM 794 C C . GLY A 1 99 ? -8.543 7.044 -4.543 1.00 96.81 99 GLY A C 1
ATOM 795 O O . GLY A 1 99 ? -8.665 7.910 -3.686 1.00 96.81 99 GLY A O 1
ATOM 796 N N . ASP A 1 100 ? -9.162 5.866 -4.434 1.00 97.50 100 ASP A N 1
ATOM 797 C CA . ASP A 1 100 ? -10.040 5.590 -3.297 1.00 97.50 100 ASP A CA 1
ATOM 798 C C . ASP A 1 100 ? -9.292 5.706 -1.969 1.00 97.50 100 ASP A C 1
ATOM 800 O O . ASP A 1 100 ? -8.173 5.208 -1.803 1.00 97.50 100 ASP A O 1
ATOM 804 N N . VAL A 1 101 ? -9.944 6.373 -1.020 1.00 98.06 101 VAL A N 1
ATOM 805 C CA . VAL A 1 101 ? -9.472 6.549 0.346 1.00 98.06 101 VAL A CA 1
ATOM 806 C C . VAL A 1 101 ? -10.139 5.490 1.206 1.00 98.06 101 VAL A C 1
ATOM 808 O O . VAL A 1 101 ? -11.362 5.460 1.342 1.00 98.06 101 VAL A O 1
ATOM 811 N N . LEU A 1 102 ? -9.332 4.627 1.810 1.00 97.69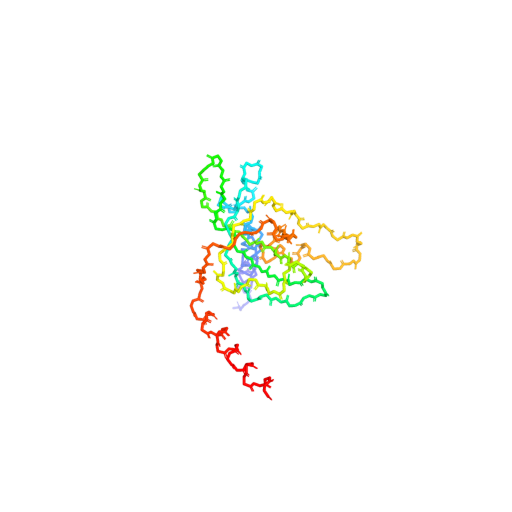 102 LEU A N 1
ATOM 812 C CA . LEU A 1 102 ? -9.789 3.570 2.702 1.00 97.69 102 LEU A CA 1
ATOM 813 C C . LEU A 1 102 ? -9.296 3.834 4.119 1.00 97.69 102 LEU A C 1
ATOM 815 O O . LEU A 1 102 ? -8.162 4.260 4.326 1.00 97.69 102 LEU A O 1
ATOM 819 N N . VAL A 1 103 ? -10.127 3.526 5.104 1.00 97.25 103 VAL A N 1
ATOM 820 C CA . VAL A 1 103 ? -9.732 3.442 6.507 1.00 97.25 103 VAL A CA 1
ATOM 821 C C . VAL A 1 103 ? -9.774 1.979 6.913 1.00 97.25 103 VAL A C 1
ATOM 823 O O . VAL A 1 103 ? -10.821 1.341 6.835 1.00 97.25 103 VAL A O 1
ATOM 826 N N . VAL A 1 104 ? -8.626 1.458 7.337 1.00 96.81 104 VAL A N 1
ATOM 827 C CA . VAL A 1 104 ? -8.460 0.065 7.757 1.00 96.81 104 VAL A CA 1
ATOM 828 C C . VAL A 1 104 ? -8.238 0.007 9.261 1.00 96.81 104 VAL A C 1
ATOM 830 O O . VAL A 1 104 ? -7.367 0.704 9.776 1.00 96.81 104 VAL A O 1
ATOM 833 N N . ASN A 1 105 ? -9.014 -0.806 9.974 1.00 93.81 105 ASN A N 1
ATOM 834 C CA . ASN A 1 105 ? -8.989 -0.938 11.443 1.00 93.81 105 ASN A CA 1
ATOM 835 C C . ASN A 1 105 ? -8.200 -2.173 11.926 1.00 93.81 105 ASN A C 1
ATOM 837 O O . ASN A 1 105 ? -8.514 -2.783 12.948 1.00 93.81 105 ASN A O 1
ATOM 841 N N . LYS A 1 106 ? -7.182 -2.561 11.164 1.00 92.06 106 LYS A N 1
ATOM 842 C CA . LYS A 1 106 ? -6.389 -3.774 11.355 1.00 92.06 106 LYS A CA 1
ATOM 843 C C . LYS A 1 106 ? -4.919 -3.435 11.157 1.00 92.06 106 LYS A C 1
ATOM 845 O O . LYS A 1 106 ? -4.639 -2.635 10.274 1.00 92.06 106 LYS A O 1
ATOM 850 N N . PRO A 1 107 ? -3.980 -4.020 11.917 1.00 92.50 107 PRO A N 1
ATOM 851 C CA . PRO A 1 107 ? -2.556 -3.796 11.701 1.00 92.50 107 PRO A CA 1
ATOM 852 C C . PRO A 1 107 ? -2.037 -4.559 10.469 1.00 92.50 107 PRO A C 1
ATOM 854 O O . PRO A 1 107 ? -2.485 -5.680 10.191 1.00 92.50 107 PRO A O 1
ATOM 857 N N . PRO A 1 108 ? -1.081 -3.987 9.721 1.00 94.25 108 PRO A N 1
ATOM 858 C CA . PRO A 1 108 ? -0.532 -4.604 8.526 1.00 94.25 108 PRO A CA 1
ATOM 859 C C . PRO A 1 108 ? 0.435 -5.733 8.876 1.00 94.25 108 PRO A C 1
ATOM 861 O O . PRO A 1 108 ? 1.136 -5.697 9.886 1.00 94.25 108 PRO A O 1
ATOM 864 N N . GLN A 1 109 ? 0.515 -6.738 8.007 1.00 94.44 109 GLN A N 1
ATOM 865 C CA . GLN A 1 109 ? 1.412 -7.877 8.186 1.00 94.44 109 GLN A CA 1
ATOM 866 C C . GLN A 1 109 ? 2.705 -7.677 7.401 1.00 94.44 109 GLN A C 1
ATOM 868 O O . GLN A 1 109 ? 2.698 -7.133 6.298 1.00 94.44 109 GLN A O 1
ATOM 873 N N . HIS A 1 110 ? 3.824 -8.164 7.933 1.00 93.88 110 HIS A N 1
ATOM 874 C CA . HIS A 1 110 ? 5.066 -8.221 7.169 1.00 93.88 110 HIS A CA 1
ATOM 875 C C . HIS A 1 110 ? 4.961 -9.219 6.015 1.00 93.88 110 HIS A C 1
ATOM 877 O O . HIS A 1 110 ? 4.362 -10.288 6.149 1.00 93.88 110 HIS A O 1
ATOM 883 N N . ILE A 1 111 ? 5.603 -8.894 4.892 1.00 93.69 111 ILE A N 1
ATOM 884 C CA . ILE A 1 111 ? 5.740 -9.846 3.789 1.00 93.69 111 ILE A CA 1
ATOM 885 C C . ILE A 1 111 ? 6.682 -10.982 4.236 1.00 93.69 111 ILE A C 1
ATOM 887 O O . ILE A 1 111 ? 7.813 -10.703 4.666 1.00 93.69 111 ILE A O 1
ATOM 891 N N . PRO A 1 112 ? 6.239 -12.253 4.169 1.00 93.00 112 PRO A N 1
ATOM 892 C CA . PRO A 1 112 ? 7.039 -13.391 4.608 1.00 93.00 112 PRO A CA 1
ATOM 893 C C . PRO A 1 112 ? 8.238 -13.622 3.683 1.00 93.00 112 PRO A C 1
ATOM 895 O O . PRO A 1 112 ? 8.211 -13.277 2.503 1.00 93.00 112 PRO A O 1
ATOM 898 N N . ALA A 1 113 ? 9.303 -14.210 4.229 1.00 92.19 113 ALA A N 1
ATOM 899 C CA . ALA A 1 113 ? 10.428 -14.702 3.435 1.00 92.19 113 ALA A CA 1
ATOM 900 C C . ALA A 1 113 ? 9.989 -15.885 2.541 1.00 92.19 113 ALA A C 1
ATOM 902 O O . ALA A 1 113 ? 8.992 -16.538 2.868 1.00 92.19 113 ALA A O 1
ATOM 903 N N . PRO A 1 114 ? 10.702 -16.174 1.433 1.00 91.56 114 PRO A N 1
ATOM 904 C CA . PRO A 1 114 ? 10.408 -17.343 0.606 1.00 91.56 114 PRO A CA 1
ATOM 905 C C . PRO A 1 114 ? 10.454 -18.627 1.445 1.00 91.56 114 PRO A C 1
ATOM 907 O O . PRO A 1 114 ? 11.351 -18.810 2.267 1.00 91.56 114 PRO A O 1
ATOM 910 N N . ALA A 1 115 ? 9.479 -19.515 1.236 1.00 89.50 115 ALA A N 1
ATOM 911 C CA . ALA A 1 115 ? 9.374 -20.765 1.991 1.00 89.50 115 ALA A CA 1
ATOM 912 C C . ALA A 1 115 ? 10.404 -21.813 1.535 1.00 89.50 115 ALA A C 1
ATOM 914 O O . ALA A 1 115 ? 10.766 -22.700 2.305 1.00 89.50 115 ALA A O 1
ATOM 915 N N . ASN A 1 116 ? 10.880 -21.705 0.290 1.00 91.06 116 ASN A N 1
ATOM 916 C CA . ASN A 1 116 ? 11.850 -22.609 -0.311 1.00 91.06 116 ASN A CA 1
ATOM 917 C C . ASN A 1 116 ? 13.086 -21.826 -0.807 1.00 91.06 116 ASN A C 1
ATOM 919 O O . ASN A 1 116 ? 12.914 -20.863 -1.554 1.00 91.06 116 ASN A O 1
ATOM 923 N N . PRO A 1 117 ? 14.329 -22.232 -0.474 1.00 83.88 117 PRO A N 1
ATOM 924 C CA . PRO A 1 117 ? 15.549 -21.532 -0.899 1.00 83.88 117 PRO A CA 1
ATOM 925 C C . PRO A 1 117 ? 15.742 -21.370 -2.417 1.00 83.88 117 PRO A C 1
ATOM 927 O O . PRO A 1 117 ? 16.470 -20.477 -2.840 1.00 83.88 117 PRO A O 1
ATOM 930 N N . GLY A 1 118 ? 15.127 -22.231 -3.236 1.00 88.38 118 GLY A N 1
ATOM 931 C CA . GLY A 1 118 ? 15.177 -22.149 -4.704 1.00 88.38 118 GLY A CA 1
ATOM 932 C C . GLY A 1 118 ? 14.021 -21.374 -5.346 1.00 88.38 118 GLY A C 1
ATOM 933 O O . GLY A 1 118 ? 13.968 -21.267 -6.570 1.00 88.38 118 GLY A O 1
ATOM 934 N N . GLU A 1 119 ? 13.069 -20.877 -4.554 1.00 93.69 119 GLU A N 1
ATOM 935 C CA . GLU A 1 119 ? 11.940 -20.092 -5.052 1.00 93.69 119 GLU A CA 1
ATOM 936 C C . GLU A 1 119 ? 12.331 -18.622 -5.248 1.00 93.69 119 GLU A C 1
ATOM 938 O O . GLU A 1 119 ? 13.250 -18.095 -4.621 1.00 93.69 119 GLU A O 1
ATOM 943 N N . PHE A 1 120 ? 11.609 -17.940 -6.134 1.00 93.31 120 PHE A N 1
ATOM 944 C CA . PHE A 1 120 ? 11.736 -16.502 -6.302 1.00 93.31 120 PHE A CA 1
ATOM 945 C C . PHE A 1 120 ? 11.470 -15.755 -4.984 1.00 93.31 120 PHE A C 1
ATOM 947 O O . PHE A 1 120 ? 10.401 -15.879 -4.384 1.00 93.31 120 PHE A O 1
ATOM 954 N N . ASP A 1 121 ? 12.420 -14.918 -4.562 1.00 93.81 121 ASP A N 1
ATOM 955 C CA . ASP A 1 121 ? 12.280 -14.099 -3.358 1.00 93.81 121 ASP A CA 1
ATOM 956 C C . ASP A 1 121 ? 11.350 -12.900 -3.610 1.00 93.81 121 ASP A C 1
ATOM 958 O O . ASP A 1 121 ? 11.769 -11.794 -3.978 1.00 93.81 121 ASP A O 1
ATOM 962 N N . TYR A 1 122 ? 10.052 -13.132 -3.406 1.00 93.00 122 TYR A N 1
ATOM 963 C CA . TYR A 1 122 ? 9.023 -12.115 -3.602 1.00 93.00 122 TYR A CA 1
ATOM 964 C C . TYR A 1 122 ? 9.159 -10.938 -2.627 1.00 93.00 122 TYR A C 1
ATOM 966 O O . TYR A 1 122 ? 8.898 -9.792 -3.001 1.00 93.00 122 TYR A O 1
ATOM 974 N N . LYS A 1 123 ? 9.624 -11.200 -1.399 1.00 93.19 123 LYS A N 1
ATOM 975 C CA . LYS A 1 123 ? 9.877 -10.171 -0.385 1.00 93.19 123 LYS A CA 1
ATOM 976 C C . LYS A 1 123 ? 10.970 -9.217 -0.847 1.00 93.19 123 LYS A C 1
ATOM 978 O O . LYS A 1 123 ? 10.782 -8.002 -0.801 1.00 93.19 123 LYS A O 1
ATOM 983 N N . LYS A 1 124 ? 12.087 -9.753 -1.341 1.00 91.56 124 LYS A N 1
ATOM 984 C CA . LYS A 1 124 ? 13.192 -8.954 -1.876 1.00 91.56 124 LYS A CA 1
ATOM 985 C C . LYS A 1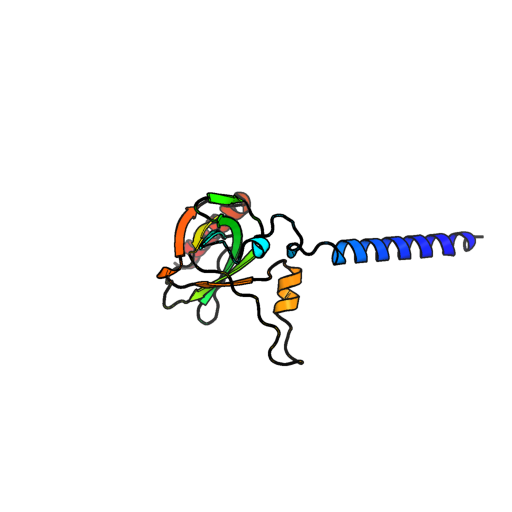 124 ? 12.757 -8.154 -3.098 1.00 91.56 124 LYS A C 1
ATOM 987 O O . LYS A 1 124 ? 13.009 -6.954 -3.152 1.00 91.56 124 LYS A O 1
ATOM 992 N N . PHE A 1 125 ? 12.026 -8.765 -4.029 1.00 93.25 125 PHE A N 1
ATOM 993 C CA . PHE A 1 125 ? 11.476 -8.044 -5.179 1.00 93.25 125 PHE A CA 1
ATOM 994 C C . PHE A 1 125 ? 10.583 -6.859 -4.779 1.00 93.25 125 PHE A C 1
ATOM 996 O O . PHE A 1 125 ? 10.716 -5.770 -5.338 1.00 93.25 125 PHE A O 1
ATOM 1003 N N . LEU A 1 126 ? 9.698 -7.049 -3.798 1.00 93.00 126 LEU A N 1
ATOM 1004 C CA . LEU A 1 126 ? 8.827 -5.987 -3.296 1.00 93.00 126 LEU A CA 1
ATOM 1005 C C . LEU A 1 126 ? 9.576 -4.913 -2.498 1.00 93.00 126 LEU A C 1
ATOM 1007 O O . LEU A 1 126 ? 9.217 -3.741 -2.605 1.00 93.00 126 LEU A O 1
ATOM 1011 N N . SER A 1 127 ? 10.652 -5.267 -1.787 1.00 90.94 127 SER A N 1
ATOM 1012 C CA . SER A 1 127 ? 11.490 -4.279 -1.093 1.00 90.94 127 SER A CA 1
ATOM 1013 C C . SER A 1 127 ? 12.146 -3.281 -2.049 1.00 90.94 127 SER A C 1
ATOM 1015 O O . SER A 1 127 ? 12.195 -2.095 -1.740 1.00 90.94 127 SER A O 1
ATOM 1017 N N . PHE A 1 128 ? 12.534 -3.711 -3.258 1.00 89.00 128 PHE A N 1
ATOM 1018 C CA . PHE A 1 128 ? 13.030 -2.799 -4.300 1.00 89.00 128 PHE A CA 1
ATOM 1019 C C . PHE A 1 128 ? 11.955 -1.831 -4.812 1.00 89.00 128 PHE A C 1
ATOM 1021 O O . PHE A 1 128 ? 12.268 -0.821 -5.430 1.00 89.00 128 PHE A O 1
ATOM 1028 N N . GLN A 1 129 ? 10.683 -2.135 -4.553 1.00 90.06 129 GLN A N 1
ATOM 1029 C CA . GLN A 1 129 ? 9.540 -1.268 -4.834 1.00 90.06 129 GLN A CA 1
ATOM 1030 C C . GLN A 1 129 ? 9.028 -0.560 -3.577 1.00 90.06 129 GLN A C 1
ATOM 1032 O O . GLN A 1 129 ? 7.927 -0.016 -3.605 1.00 90.06 129 GLN A O 1
ATOM 1037 N N . HIS A 1 130 ? 9.799 -0.579 -2.485 1.00 91.50 130 HIS A N 1
ATOM 1038 C CA . HIS A 1 130 ? 9.458 0.054 -1.212 1.00 91.50 130 HIS A CA 1
ATOM 1039 C C . HIS A 1 130 ? 8.190 -0.496 -0.543 1.00 91.50 130 HIS A C 1
ATOM 1041 O O . HIS A 1 130 ? 7.568 0.186 0.268 1.00 91.50 130 HIS A O 1
ATOM 1047 N N . VAL A 1 131 ? 7.810 -1.736 -0.863 1.00 93.81 131 VAL A N 1
ATOM 1048 C CA . VAL A 1 131 ? 6.664 -2.421 -0.261 1.00 93.81 131 VAL A CA 1
ATOM 1049 C C . VAL A 1 131 ? 7.180 -3.480 0.707 1.00 93.81 131 VAL A C 1
ATOM 1051 O O . VAL A 1 131 ? 7.763 -4.482 0.295 1.00 93.81 131 VAL A O 1
ATOM 1054 N N . TYR A 1 132 ? 6.947 -3.267 2.001 1.00 94.00 132 TYR A N 1
ATOM 1055 C CA . TYR A 1 132 ? 7.446 -4.139 3.077 1.00 94.00 132 TYR A CA 1
ATOM 1056 C C . TYR A 1 132 ? 6.333 -4.879 3.827 1.00 94.00 132 TYR A C 1
ATOM 1058 O O . TYR A 1 132 ? 6.576 -5.908 4.471 1.00 94.00 132 TYR A O 1
ATOM 1066 N N . HIS A 1 133 ? 5.106 -4.378 3.701 1.00 95.88 133 HIS A N 1
ATOM 1067 C CA . HIS A 1 133 ? 3.930 -4.873 4.396 1.00 95.88 133 HIS A CA 1
ATOM 1068 C C . HIS A 1 133 ? 2.796 -5.171 3.425 1.00 95.88 133 HIS A C 1
ATOM 1070 O O . HIS A 1 133 ? 2.766 -4.691 2.286 1.00 95.88 133 HIS A O 1
ATOM 1076 N N . GLN A 1 134 ? 1.846 -5.966 3.900 1.00 96.62 134 GLN A N 1
ATOM 1077 C CA . GLN A 1 134 ? 0.656 -6.343 3.164 1.00 96.62 134 GLN A CA 1
ATOM 1078 C C . GLN A 1 134 ? -0.573 -6.469 4.070 1.00 96.62 134 GLN A C 1
ATOM 1080 O O . GLN A 1 134 ? -0.462 -6.785 5.256 1.00 96.62 134 GLN A O 1
ATOM 1085 N N . TYR A 1 135 ? -1.748 -6.289 3.477 1.00 96.44 135 TYR A N 1
ATOM 1086 C CA . TYR A 1 135 ? -3.039 -6.595 4.075 1.00 96.44 135 TYR A CA 1
ATOM 1087 C C . TYR A 1 135 ? -3.765 -7.682 3.293 1.00 96.44 135 TYR A C 1
ATOM 1089 O O . TYR A 1 135 ? -3.910 -7.594 2.076 1.00 96.44 135 TYR A O 1
ATOM 1097 N N . PHE A 1 136 ? -4.312 -8.648 4.025 1.00 95.81 136 PHE A N 1
ATOM 1098 C CA . PHE A 1 136 ? -5.436 -9.459 3.569 1.00 95.81 136 PHE A CA 1
ATOM 1099 C C . PHE A 1 136 ? -6.693 -8.890 4.214 1.00 95.81 136 PHE A C 1
ATOM 1101 O O . PHE A 1 136 ? -6.885 -9.046 5.425 1.00 95.81 136 PHE A O 1
ATOM 1108 N N . LEU A 1 137 ? -7.474 -8.155 3.427 1.00 95.50 137 LEU A N 1
ATOM 1109 C CA . LEU A 1 137 ? -8.606 -7.374 3.913 1.00 95.50 137 LEU A CA 1
ATOM 1110 C C . LEU A 1 137 ? -9.890 -8.191 3.875 1.00 95.50 137 LEU A C 1
ATOM 1112 O O . LEU A 1 137 ? -10.119 -8.952 2.934 1.00 95.50 137 LEU A O 1
ATOM 1116 N N . ARG A 1 138 ? -10.721 -7.985 4.892 1.00 94.88 138 ARG A N 1
ATOM 1117 C CA . ARG A 1 138 ? -12.111 -8.433 4.956 1.00 94.88 138 ARG A CA 1
ATOM 1118 C C . ARG A 1 138 ? -13.060 -7.254 4.851 1.00 94.88 138 ARG A C 1
ATOM 1120 O O . ARG A 1 138 ? -12.644 -6.117 5.064 1.00 94.88 138 ARG A O 1
ATOM 1127 N N . HIS A 1 139 ? -14.332 -7.509 4.572 1.00 92.69 139 HIS A N 1
ATOM 1128 C CA . HIS A 1 139 ? -15.333 -6.442 4.493 1.00 92.69 139 HIS A CA 1
ATOM 1129 C C . HIS A 1 139 ? -15.443 -5.647 5.809 1.00 92.69 139 HIS A C 1
ATOM 1131 O O . HIS A 1 139 ? -15.539 -4.426 5.792 1.00 92.69 139 HIS A O 1
ATOM 1137 N N . GLU A 1 140 ? -15.335 -6.332 6.950 1.00 94.19 140 GLU A N 1
ATOM 1138 C CA . GLU A 1 140 ? -15.334 -5.733 8.296 1.00 94.19 140 GLU A CA 1
ATOM 1139 C C . GLU A 1 140 ? -14.085 -4.890 8.609 1.00 94.19 140 GLU A C 1
ATOM 1141 O O . GLU A 1 140 ? -14.124 -4.036 9.498 1.00 94.19 140 GLU A O 1
ATOM 1146 N N . ASP A 1 141 ? -12.990 -5.117 7.873 1.00 94.25 141 ASP A N 1
ATOM 1147 C CA . ASP A 1 141 ? -11.715 -4.440 8.102 1.00 94.25 141 ASP A CA 1
ATOM 1148 C C . ASP A 1 141 ? -11.658 -3.056 7.423 1.00 94.25 141 ASP A C 1
ATOM 1150 O O . ASP A 1 141 ? -10.759 -2.263 7.711 1.00 94.25 141 ASP A O 1
ATOM 1154 N N . VAL A 1 142 ? -12.555 -2.781 6.464 1.00 95.69 142 VAL A N 1
ATOM 1155 C CA . VAL A 1 142 ? -12.414 -1.687 5.490 1.00 95.69 142 VAL A CA 1
ATOM 1156 C C . VAL A 1 142 ? -13.614 -0.752 5.523 1.00 95.69 142 VAL A C 1
ATOM 1158 O O . VAL A 1 142 ? -14.752 -1.159 5.316 1.00 95.69 142 VAL A O 1
ATOM 1161 N N . LEU A 1 143 ? -13.341 0.542 5.668 1.00 96.12 143 LEU A N 1
ATOM 1162 C CA . LEU A 1 143 ? -14.314 1.609 5.463 1.00 96.12 143 LEU A CA 1
ATOM 1163 C C . LEU A 1 143 ? -13.866 2.488 4.295 1.00 96.12 143 LEU A C 1
ATOM 1165 O O . LEU A 1 143 ? -12.756 3.020 4.306 1.00 96.12 143 LEU A O 1
ATOM 1169 N N . HIS A 1 144 ? -14.724 2.659 3.290 1.00 96.19 144 HIS A N 1
ATOM 1170 C CA . HIS A 1 144 ? -14.485 3.619 2.211 1.00 96.19 144 HIS A CA 1
ATOM 1171 C C . HIS A 1 144 ? -14.801 5.031 2.713 1.00 96.19 144 HIS A C 1
ATOM 1173 O O . HIS A 1 144 ? -15.880 5.278 3.249 1.00 96.19 144 HIS A O 1
ATOM 1179 N N . ALA A 1 145 ? -13.832 5.935 2.603 1.00 95.31 145 ALA A N 1
ATOM 1180 C CA . ALA A 1 145 ? -13.882 7.275 3.184 1.00 95.31 145 ALA A CA 1
ATOM 1181 C C . ALA A 1 145 ? -13.905 8.396 2.132 1.00 95.31 145 ALA A C 1
ATOM 1183 O O . ALA A 1 145 ? -14.084 9.557 2.495 1.00 95.31 145 ALA A O 1
ATOM 1184 N N . GLY A 1 146 ? -13.724 8.075 0.849 1.00 96.12 146 GLY A N 1
ATOM 1185 C CA . GLY A 1 146 ? -13.733 9.056 -0.234 1.00 96.12 146 GLY A CA 1
ATOM 1186 C C . GLY A 1 146 ? -12.872 8.644 -1.422 1.00 96.12 146 GLY A C 1
ATOM 1187 O O . GLY A 1 146 ? -12.471 7.489 -1.545 1.00 96.12 146 GLY A O 1
ATOM 1188 N N . ASN A 1 147 ? -12.578 9.608 -2.291 1.00 96.12 147 ASN A N 1
ATOM 1189 C CA . ASN A 1 147 ? -11.705 9.436 -3.447 1.00 96.12 147 ASN A CA 1
ATOM 1190 C C . ASN A 1 147 ? -10.828 10.689 -3.601 1.00 96.12 147 ASN A C 1
ATOM 1192 O O . ASN A 1 147 ? -11.333 11.798 -3.758 1.00 96.12 147 ASN A O 1
ATOM 1196 N N . GLU A 1 148 ? -9.516 10.501 -3.511 1.00 95.38 148 GLU A N 1
ATOM 1197 C CA . GLU A 1 148 ? -8.476 11.524 -3.612 1.00 95.38 148 GLU A CA 1
ATOM 1198 C C . GLU A 1 148 ? -7.349 11.010 -4.526 1.00 95.38 148 GLU A C 1
ATOM 1200 O O . GLU A 1 148 ? -6.327 10.510 -4.047 1.00 95.38 148 GLU A O 1
ATOM 1205 N N . PRO A 1 149 ? -7.520 11.086 -5.859 1.00 93.88 149 PRO A N 1
ATOM 1206 C CA . PRO A 1 149 ? -6.546 10.574 -6.816 1.00 93.88 149 PRO A CA 1
ATOM 1207 C C . PRO A 1 149 ? -5.185 11.266 -6.658 1.00 93.88 149 PRO A C 1
ATOM 1209 O O . PRO A 1 149 ? -5.104 12.484 -6.832 1.00 93.88 149 PRO A O 1
ATOM 1212 N N . PRO A 1 150 ? -4.091 10.520 -6.407 1.00 90.75 150 PRO A N 1
ATOM 1213 C CA . PRO A 1 150 ? -2.760 11.114 -6.270 1.00 90.75 150 PRO A CA 1
ATOM 1214 C C . PRO A 1 150 ? -2.291 11.860 -7.527 1.00 90.75 150 PRO A C 1
ATOM 1216 O O . PRO A 1 150 ? -1.499 12.796 -7.446 1.00 90.75 150 PRO A O 1
ATOM 1219 N N . ASN A 1 151 ? -2.750 11.428 -8.705 1.00 94.50 151 ASN A N 1
ATOM 1220 C CA . ASN A 1 151 ? -2.393 12.014 -9.988 1.00 94.50 151 ASN A CA 1
ATOM 1221 C C . ASN A 1 151 ? -3.604 12.054 -10.932 1.00 94.50 151 ASN A C 1
ATOM 1223 O O . ASN A 1 151 ? -4.103 11.025 -11.390 1.00 94.50 151 ASN A O 1
ATOM 1227 N N . MET A 1 152 ? -4.023 13.265 -11.294 1.00 94.25 152 MET A N 1
ATOM 1228 C CA . MET A 1 152 ? -5.184 13.505 -12.159 1.00 94.25 152 MET A CA 1
ATOM 1229 C C . MET A 1 152 ? -4.990 13.042 -13.611 1.00 94.25 152 MET A C 1
ATOM 1231 O O . MET A 1 152 ? -5.967 12.710 -14.277 1.00 94.25 152 MET A O 1
ATOM 1235 N N . ILE A 1 153 ? -3.754 12.979 -14.116 1.00 95.62 153 ILE A N 1
ATOM 1236 C CA . ILE A 1 153 ? -3.465 12.481 -15.473 1.00 95.62 153 ILE A CA 1
ATOM 1237 C C . ILE A 1 153 ? -3.670 10.965 -15.526 1.00 95.62 153 ILE A C 1
ATOM 1239 O O . ILE A 1 153 ? -4.268 10.448 -16.471 1.00 95.62 153 ILE A O 1
ATOM 1243 N N . ILE A 1 154 ? -3.216 10.252 -14.491 1.00 93.25 154 ILE A N 1
ATOM 1244 C CA . ILE A 1 154 ? -3.502 8.818 -14.327 1.00 93.25 154 ILE A CA 1
ATOM 1245 C C . ILE A 1 154 ? -5.012 8.622 -14.165 1.00 93.25 154 ILE A C 1
ATOM 1247 O O . ILE A 1 154 ? -5.586 7.784 -14.855 1.00 93.25 154 ILE A O 1
ATOM 1251 N N . GLN A 1 155 ? -5.632 9.494 -13.363 1.00 94.25 155 GLN A N 1
ATOM 1252 C CA . GLN A 1 155 ? -7.057 9.832 -13.333 1.00 94.25 155 GLN A CA 1
ATOM 1253 C C . GLN A 1 155 ? -7.779 9.606 -14.655 1.00 94.25 155 GLN A C 1
ATOM 1255 O O . GLN A 1 155 ? -8.503 8.639 -14.905 1.00 94.25 155 GLN A O 1
ATOM 1260 N N . PHE A 1 156 ? -7.513 10.568 -15.518 1.00 95.25 156 PHE A N 1
ATOM 1261 C CA . PHE A 1 156 ? -8.069 10.664 -16.846 1.00 95.25 156 PHE A CA 1
ATOM 1262 C C . PHE A 1 156 ? -7.734 9.444 -17.715 1.00 95.25 156 PHE A C 1
ATOM 1264 O O . PHE A 1 156 ? -8.592 8.940 -18.434 1.00 95.25 156 PHE A O 1
ATOM 1271 N N . SER A 1 157 ? -6.507 8.927 -17.621 1.00 95.38 157 SER A N 1
ATOM 1272 C CA . SER A 1 157 ? -6.068 7.761 -18.400 1.00 95.38 157 SER A CA 1
ATOM 1273 C C . SER A 1 157 ? -6.857 6.493 -18.056 1.00 95.38 157 SER A C 1
ATOM 1275 O O . SER A 1 157 ? -7.148 5.693 -18.945 1.00 95.38 157 SER A O 1
ATOM 1277 N N . ILE A 1 158 ? -7.209 6.306 -16.780 1.00 91.69 158 ILE A N 1
ATOM 1278 C CA . ILE A 1 158 ? -8.043 5.186 -16.321 1.00 91.69 158 ILE A CA 1
ATOM 1279 C C . ILE A 1 158 ? -9.476 5.362 -16.825 1.00 91.69 158 ILE A C 1
ATOM 1281 O O . ILE A 1 158 ? -10.005 4.454 -17.453 1.00 91.69 158 ILE A O 1
ATOM 1285 N N . GLN A 1 159 ? -10.059 6.553 -16.672 1.00 92.62 159 GLN A N 1
ATOM 1286 C CA . GLN A 1 159 ? -11.410 6.839 -17.174 1.00 92.62 159 GLN A CA 1
ATOM 1287 C C . GLN A 1 159 ? -11.534 6.607 -18.686 1.00 92.62 159 GLN A C 1
ATOM 1289 O O . GLN A 1 159 ? -12.518 6.036 -19.154 1.00 92.62 159 GLN A O 1
ATOM 1294 N N . LEU A 1 160 ? -10.520 7.015 -19.455 1.00 94.44 160 LEU A N 1
ATOM 1295 C CA . LEU A 1 160 ? -10.475 6.789 -20.897 1.00 94.44 160 LEU A CA 1
ATOM 1296 C C . LEU A 1 160 ? -10.420 5.293 -21.239 1.00 94.44 160 LEU A C 1
ATOM 1298 O O . LEU A 1 160 ? -11.090 4.854 -22.175 1.00 94.44 160 LEU A O 1
ATOM 1302 N N . ARG A 1 161 ? -9.637 4.511 -20.485 1.00 92.56 161 ARG A N 1
ATOM 1303 C CA . ARG A 1 161 ? -9.579 3.052 -20.640 1.00 92.56 161 ARG A CA 1
ATOM 1304 C C . ARG A 1 161 ? -10.937 2.421 -20.358 1.00 92.56 161 ARG A C 1
ATOM 1306 O O . ARG A 1 161 ? -11.405 1.648 -21.186 1.00 92.56 161 ARG A O 1
ATOM 1313 N N . ASP A 1 162 ? -11.560 2.767 -19.238 1.00 90.38 162 ASP A N 1
ATOM 1314 C CA . ASP A 1 162 ? -12.834 2.181 -18.816 1.00 90.38 162 ASP A CA 1
ATOM 1315 C C . ASP A 1 162 ? -13.946 2.495 -19.831 1.00 90.38 162 ASP A C 1
ATOM 1317 O O . ASP A 1 162 ? -14.739 1.623 -20.192 1.00 90.38 162 ASP A O 1
ATOM 1321 N N . TRP A 1 163 ? -13.951 3.717 -20.376 1.00 94.38 163 TRP A N 1
ATOM 1322 C CA . TRP A 1 163 ? -14.832 4.097 -21.480 1.00 94.38 163 TRP A CA 1
ATOM 1323 C C . TRP A 1 163 ? -14.594 3.238 -22.728 1.00 94.38 163 TRP A C 1
ATOM 1325 O O . TRP A 1 163 ? -15.544 2.67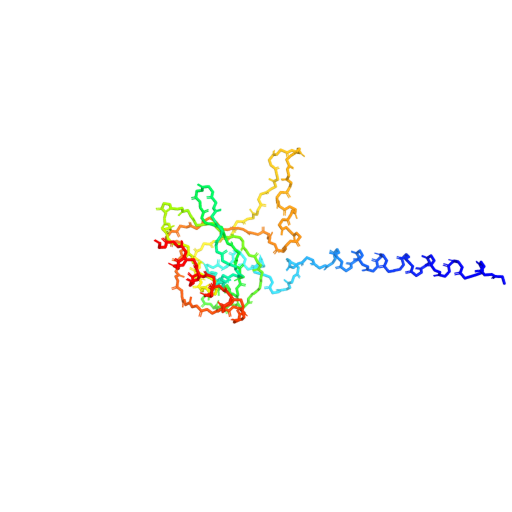5 -23.274 1.00 94.38 163 TRP A O 1
ATOM 1335 N N . ALA A 1 164 ? -13.340 3.085 -23.161 1.00 95.06 164 ALA A N 1
ATOM 1336 C CA . ALA A 1 164 ? -13.010 2.274 -24.330 1.00 95.06 164 ALA A CA 1
ATOM 1337 C C . ALA A 1 164 ? -13.406 0.799 -24.132 1.00 95.06 164 ALA A C 1
ATOM 1339 O O . ALA A 1 164 ? -13.988 0.190 -25.028 1.00 95.06 164 ALA A O 1
ATOM 1340 N N . GLU A 1 165 ? -13.160 0.233 -22.948 1.00 91.19 165 GLU A N 1
ATOM 1341 C CA . GLU A 1 165 ? -13.593 -1.124 -22.603 1.00 91.19 165 GLU A CA 1
ATOM 1342 C C . GLU A 1 165 ? -15.114 -1.281 -22.644 1.00 91.19 165 GLU A C 1
ATOM 1344 O O . GLU A 1 165 ? -15.602 -2.317 -23.095 1.00 91.19 165 GLU A O 1
ATOM 1349 N N . SER A 1 166 ? -15.868 -0.266 -22.210 1.00 93.06 166 SER A N 1
ATOM 1350 C CA . SER A 1 166 ? -17.334 -0.304 -22.243 1.00 93.06 166 SER A CA 1
ATOM 1351 C C . SER A 1 166 ? -17.898 -0.376 -23.665 1.00 93.06 166 SER A C 1
ATOM 1353 O O . SER A 1 166 ? -18.930 -1.007 -23.874 1.00 93.06 166 SER A O 1
ATOM 1355 N N . ILE A 1 167 ? -17.201 0.212 -24.642 1.00 95.12 167 ILE A N 1
ATOM 1356 C CA . ILE A 1 167 ? -17.573 0.151 -26.061 1.00 95.12 167 ILE A CA 1
ATOM 1357 C C . ILE A 1 167 ? -17.195 -1.204 -26.658 1.00 95.12 167 ILE A C 1
ATOM 1359 O O . ILE A 1 167 ? -17.962 -1.773 -27.422 1.00 95.12 167 ILE A O 1
ATOM 1363 N N . LEU A 1 168 ? -16.014 -1.727 -26.318 1.00 93.56 168 LEU A N 1
ATOM 1364 C CA . LEU A 1 168 ? -15.498 -2.973 -26.897 1.00 93.56 168 LEU A CA 1
ATOM 1365 C C . LEU A 1 168 ? -16.171 -4.241 -26.354 1.00 93.56 168 LEU A C 1
ATOM 1367 O O . LEU A 1 168 ? -16.085 -5.286 -26.991 1.00 93.56 168 LEU A O 1
ATOM 1371 N N . LYS A 1 169 ? -16.775 -4.176 -25.162 1.00 82.19 169 LYS A N 1
ATOM 1372 C CA . LYS A 1 169 ? -17.508 -5.296 -24.546 1.00 82.19 169 LYS A CA 1
ATOM 1373 C C . LYS A 1 169 ? -18.988 -5.364 -24.970 1.00 82.19 169 LYS A C 1
ATOM 1375 O O . LYS A 1 169 ? -19.686 -6.255 -24.485 1.00 82.19 169 LYS A O 1
ATOM 1380 N N . GLN A 1 170 ? -19.461 -4.443 -25.817 1.00 53.94 170 GLN A N 1
ATOM 1381 C CA . GLN A 1 170 ? -20.767 -4.517 -26.496 1.00 53.94 170 GLN A CA 1
ATOM 1382 C C . GLN A 1 170 ? -20.667 -5.359 -27.768 1.00 53.94 170 GLN A C 1
ATOM 1384 O O . GLN A 1 170 ? -21.640 -6.099 -28.034 1.00 53.94 170 GLN A O 1
#

Radius of gyration: 21.14 Å; chains: 1; bounding box: 72×36×48 Å

Sequence (170 aa):
MPWASAPLYCIALAATTLAGYTLTFFQPASHDSLHFSHQLETANYYRLVIQEAPREGKKSWKTKATVTAVKNNGKWIETSGLILLYFPYHEFQQPPSYGDVLVVNKPPQHIPAPANPGEFDYKKFLSFQHVYHQYFLRHEDVLHAGNEPPNMIIQFSIQLRDWAESILKQ

Secondary structure (DSSP, 8-state):
-TTTTHHHHHHHHHHHHHHHHHHHHH--GGGSTTBGGGGTTTEEEEEEEE-SPPEE-SSEEEEEEEEEEEEETTEEEE-B-EEEEEEETTT-SSPPPTTEEEEE-SPPEEPPPPSSTTS--HHHHHHTTTEEEEEE--GGGEEEEEE--S-HHHHHHHHHHHHHHHHHT-

Foldseek 3Di:
DVCPCVVVVVVVVVVVVVVVVCVLVVPQVCPPPQACVVCQVFFQKFKWFWQDAWDDDPFWTKGKTWRQWTQGPNDTDGGTFIEIETGGCVQPVDDDGHQWIKMFRDGWAFDDADPDPPDDGPCVVVSSVRYGTYDHDGPVGIDTDGGGHPDCVVVVVVVVVVVVVVVVVD

pLDDT: mean 89.2, std 10.07, range [52.84, 98.06]